Protein AF-A0A1C0TXI7-F1 (afdb_monomer)

Structure (mmCIF, N/CA/C/O backbone):
data_AF-A0A1C0TXI7-F1
#
_entry.id   AF-A0A1C0TXI7-F1
#
loop_
_atom_site.group_PDB
_atom_site.id
_atom_site.type_symbol
_atom_site.label_atom_id
_atom_site.label_alt_id
_atom_site.label_comp_id
_atom_site.label_asym_id
_atom_site.label_entity_id
_atom_site.label_seq_id
_atom_site.pdbx_PDB_ins_code
_atom_site.Cartn_x
_atom_site.Cartn_y
_atom_site.Cartn_z
_atom_site.occupancy
_atom_site.B_iso_or_equiv
_atom_site.auth_seq_id
_atom_site.auth_comp_id
_atom_site.auth_asym_id
_atom_site.auth_atom_id
_atom_site.pdbx_PDB_model_num
ATOM 1 N N . MET A 1 1 ? -24.724 -7.982 22.097 1.00 41.88 1 MET A N 1
ATOM 2 C CA . MET A 1 1 ? -24.094 -7.279 20.965 1.00 41.88 1 MET A CA 1
ATOM 3 C C . MET A 1 1 ? -22.633 -7.668 21.022 1.00 41.88 1 MET A C 1
ATOM 5 O O . MET A 1 1 ? -21.949 -7.232 21.930 1.00 41.88 1 MET A O 1
ATOM 9 N N . THR A 1 2 ? -22.200 -8.630 20.212 1.00 43.72 2 THR A N 1
ATOM 10 C CA . THR A 1 2 ? -20.784 -9.008 20.151 1.00 43.72 2 THR A CA 1
ATOM 11 C C . THR A 1 2 ? -20.067 -7.901 19.399 1.00 43.72 2 THR A C 1
ATOM 13 O O . THR A 1 2 ? -20.188 -7.806 18.179 1.00 43.72 2 THR A O 1
ATOM 16 N N . GLU A 1 3 ? -19.411 -7.012 20.140 1.00 50.22 3 GLU A N 1
ATOM 17 C CA . GLU A 1 3 ? -18.439 -6.074 19.593 1.00 50.22 3 GLU A CA 1
ATOM 18 C C . GLU A 1 3 ? -17.348 -6.914 18.928 1.00 50.22 3 GLU A C 1
ATOM 20 O O . GLU A 1 3 ? -16.479 -7.480 19.590 1.00 50.22 3 GLU A O 1
ATOM 25 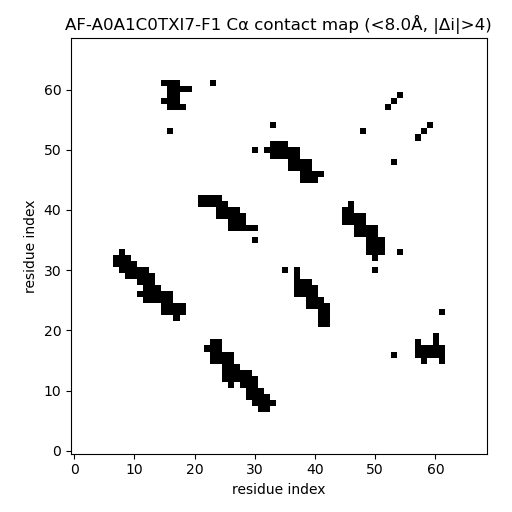N N . ASN A 1 4 ? -17.450 -7.077 17.606 1.00 52.44 4 ASN A N 1
ATOM 26 C CA . ASN A 1 4 ? -16.319 -7.500 16.801 1.00 52.44 4 ASN A CA 1
ATOM 27 C C . ASN A 1 4 ? -15.270 -6.416 17.010 1.00 52.44 4 ASN A C 1
ATOM 29 O O . ASN A 1 4 ? -15.363 -5.337 16.427 1.00 52.44 4 ASN A O 1
ATOM 33 N N . ASN A 1 5 ? -14.327 -6.697 17.902 1.00 49.09 5 ASN A N 1
ATOM 34 C CA . ASN A 1 5 ? -13.135 -5.913 18.155 1.00 49.09 5 ASN A CA 1
ATOM 35 C C . ASN A 1 5 ? -12.244 -6.056 16.913 1.00 49.09 5 ASN A C 1
ATOM 37 O O . ASN A 1 5 ? -11.216 -6.726 16.948 1.00 49.09 5 ASN A O 1
ATOM 41 N N . ALA A 1 6 ? -12.733 -5.562 15.770 1.00 55.38 6 ALA A N 1
ATOM 42 C CA . ALA A 1 6 ? -11.980 -5.492 14.539 1.00 55.38 6 ALA A CA 1
ATOM 43 C C . ALA A 1 6 ? -10.749 -4.676 14.899 1.00 55.38 6 ALA A C 1
ATOM 45 O O . ALA A 1 6 ? -10.874 -3.489 15.199 1.00 55.38 6 ALA A O 1
ATOM 46 N N . GLU A 1 7 ? -9.597 -5.339 14.994 1.00 57.09 7 GLU A N 1
ATOM 47 C CA . GLU A 1 7 ? -8.332 -4.677 15.262 1.00 57.09 7 GLU A CA 1
ATOM 48 C C . GLU A 1 7 ? -8.214 -3.528 14.270 1.00 57.09 7 GLU A C 1
ATOM 50 O O . GLU A 1 7 ? -8.071 -3.736 13.061 1.00 57.09 7 GLU A O 1
ATOM 55 N N . PHE A 1 8 ? -8.354 -2.305 14.781 1.00 58.75 8 PHE A N 1
ATOM 56 C CA . PHE A 1 8 ? -8.207 -1.103 13.985 1.00 58.75 8 PHE A CA 1
ATOM 57 C C . PHE A 1 8 ? -6.743 -1.030 13.569 1.00 58.75 8 PHE A C 1
ATOM 59 O O . PHE A 1 8 ? -5.891 -0.497 14.278 1.00 58.75 8 PHE A O 1
ATOM 66 N N . THR A 1 9 ? -6.435 -1.625 12.423 1.00 71.19 9 THR A N 1
ATOM 67 C CA . THR A 1 9 ? -5.111 -1.550 11.826 1.00 71.19 9 THR A CA 1
ATOM 68 C C . THR A 1 9 ? -5.018 -0.198 11.142 1.00 71.19 9 THR A C 1
ATOM 70 O O . THR A 1 9 ? -5.454 -0.034 10.004 1.00 71.19 9 THR A O 1
ATOM 73 N N . VAL A 1 10 ? -4.499 0.790 11.872 1.00 85.69 10 VAL A N 1
ATOM 74 C CA . VAL A 1 10 ? -4.288 2.140 11.348 1.00 85.69 10 VAL A CA 1
ATOM 75 C C . VAL A 1 10 ? -2.940 2.187 10.636 1.00 85.69 10 VAL A C 1
ATOM 77 O O . VAL A 1 10 ? -1.892 2.241 11.276 1.00 85.69 10 VAL A O 1
ATOM 80 N N . ILE A 1 11 ? -2.966 2.185 9.303 1.00 89.75 11 ILE A N 1
ATOM 81 C CA . ILE A 1 11 ? -1.773 2.406 8.474 1.00 89.75 11 ILE A CA 1
ATOM 82 C C . ILE A 1 11 ? -1.804 3.842 7.949 1.00 89.75 11 ILE A C 1
ATOM 84 O O . ILE A 1 11 ? -2.794 4.232 7.325 1.00 89.75 11 ILE A O 1
ATOM 88 N N . PRO A 1 12 ? -0.749 4.649 8.156 1.00 92.56 12 PRO A N 1
ATOM 89 C CA . PRO A 1 12 ? -0.720 6.012 7.647 1.00 92.56 12 PRO A CA 1
ATOM 90 C C . PRO A 1 12 ? -0.636 6.045 6.107 1.00 92.56 12 PRO A C 1
ATOM 92 O O . PRO A 1 12 ? -0.189 5.081 5.471 1.00 92.56 12 PRO A O 1
ATOM 95 N N . PRO A 1 13 ? -1.043 7.154 5.467 1.00 93.62 13 PRO A N 1
ATOM 96 C CA . PRO A 1 13 ? -0.742 7.372 4.055 1.00 93.62 13 PRO A CA 1
ATOM 97 C C . PRO A 1 13 ? 0.774 7.373 3.832 1.00 93.62 13 PRO A C 1
ATOM 99 O O . PRO A 1 13 ? 1.553 7.586 4.760 1.00 93.62 13 PRO A O 1
ATOM 102 N N . THR A 1 14 ? 1.206 7.170 2.590 1.00 95.19 14 THR A N 1
ATOM 103 C CA . THR A 1 14 ? 2.623 7.086 2.192 1.00 95.19 14 THR A CA 1
ATOM 104 C C . THR A 1 14 ? 3.408 5.963 2.875 1.00 95.19 14 THR A C 1
ATOM 106 O O . THR A 1 14 ? 4.637 5.970 2.869 1.00 95.19 14 THR A O 1
ATOM 109 N N . THR A 1 15 ? 2.717 4.958 3.421 1.00 95.31 15 THR A N 1
ATOM 110 C CA . THR A 1 15 ? 3.370 3.776 3.990 1.00 95.31 15 THR A CA 1
ATOM 111 C C . THR A 1 15 ? 3.999 2.960 2.876 1.00 95.31 15 THR A C 1
ATOM 113 O O . THR A 1 15 ? 3.313 2.593 1.920 1.00 95.31 15 THR A O 1
ATOM 116 N N . LYS A 1 16 ? 5.296 2.672 3.012 1.00 97.00 16 LYS A N 1
ATOM 117 C CA . LYS A 1 16 ? 6.041 1.838 2.071 1.00 97.00 16 LYS A CA 1
ATOM 118 C C . LYS A 1 16 ? 5.615 0.380 2.171 1.00 97.00 16 LYS A C 1
ATOM 120 O O . LYS A 1 16 ? 5.428 -0.154 3.261 1.00 97.00 16 LYS A O 1
ATOM 125 N N . VAL A 1 17 ? 5.477 -0.246 1.014 1.00 96.31 17 VAL A N 1
ATOM 126 C CA . VAL A 1 17 ? 5.057 -1.637 0.861 1.00 96.31 17 VAL A CA 1
ATOM 127 C C . VAL A 1 17 ? 5.854 -2.278 -0.269 1.00 96.31 17 VAL A C 1
ATOM 129 O O . VAL A 1 17 ? 6.359 -1.580 -1.149 1.00 96.31 17 VAL A O 1
ATOM 132 N N . LEU A 1 18 ? 5.958 -3.602 -0.275 1.00 96.69 18 LEU A N 1
ATOM 133 C CA . LEU A 1 18 ? 6.709 -4.341 -1.283 1.00 96.69 18 LEU A CA 1
ATOM 134 C C . LEU A 1 18 ? 5.810 -5.388 -1.933 1.00 96.69 18 LEU A C 1
ATOM 136 O O . LEU A 1 18 ? 5.291 -6.289 -1.277 1.00 96.69 18 LEU A O 1
ATOM 140 N N . CYS A 1 19 ? 5.644 -5.277 -3.247 1.00 94.62 19 CYS A N 1
ATOM 141 C CA . CYS A 1 19 ? 4.984 -6.290 -4.055 1.00 94.62 19 CYS A CA 1
ATOM 142 C C . CYS A 1 19 ? 6.040 -7.092 -4.811 1.00 94.62 19 CYS A C 1
ATOM 144 O O . CYS A 1 19 ? 6.783 -6.523 -5.603 1.00 94.62 19 CYS A O 1
ATOM 146 N N . THR A 1 20 ? 6.071 -8.411 -4.641 1.00 90.31 20 THR A N 1
ATOM 147 C CA . THR A 1 20 ? 7.057 -9.287 -5.299 1.00 90.31 20 THR A CA 1
ATOM 148 C C . THR A 1 20 ? 7.032 -9.163 -6.825 1.00 90.31 20 THR A C 1
ATOM 150 O O . THR A 1 20 ? 8.067 -9.252 -7.475 1.00 90.31 20 THR A O 1
ATOM 153 N N . GLU A 1 21 ? 5.858 -8.900 -7.406 1.00 91.06 21 GLU A N 1
ATOM 154 C CA . GLU A 1 21 ? 5.691 -8.741 -8.854 1.00 91.06 21 GLU A CA 1
ATOM 155 C C . GLU A 1 21 ? 5.983 -7.322 -9.361 1.00 91.06 21 GLU A C 1
ATOM 157 O O . GLU A 1 21 ? 6.333 -7.148 -10.526 1.00 91.06 21 GLU A O 1
ATOM 162 N N . LYS A 1 22 ? 5.752 -6.290 -8.533 1.00 91.69 22 LYS A N 1
ATOM 163 C CA . LYS A 1 22 ? 5.762 -4.876 -8.971 1.00 91.69 22 LYS A CA 1
ATOM 164 C C . LYS A 1 22 ? 6.884 -4.042 -8.357 1.00 91.69 22 LYS A C 1
ATOM 166 O O . LYS A 1 22 ? 7.103 -2.924 -8.810 1.00 91.69 22 LYS A O 1
ATOM 171 N N . GLY A 1 23 ? 7.601 -4.578 -7.377 1.00 93.38 23 GLY A N 1
ATOM 172 C CA . GLY A 1 23 ? 8.624 -3.876 -6.615 1.00 93.38 23 GLY A CA 1
ATOM 173 C C . GLY A 1 23 ? 8.055 -3.045 -5.465 1.00 93.38 23 GLY A C 1
ATOM 174 O O . GLY A 1 23 ? 6.938 -3.271 -4.984 1.00 93.38 23 GLY A O 1
ATOM 175 N N . GLU A 1 24 ? 8.868 -2.102 -4.991 1.00 95.88 24 GLU A N 1
ATOM 176 C CA . GLU A 1 24 ? 8.495 -1.186 -3.915 1.00 95.88 24 GLU A CA 1
ATOM 177 C C . GLU A 1 24 ? 7.402 -0.208 -4.356 1.00 95.88 24 GLU A C 1
ATOM 179 O O . GLU A 1 24 ? 7.347 0.258 -5.497 1.00 95.88 24 GLU A O 1
ATOM 184 N N . GLY A 1 25 ? 6.528 0.124 -3.415 1.00 96.31 25 GLY A N 1
ATOM 185 C CA . GLY A 1 25 ? 5.452 1.079 -3.600 1.00 96.31 25 GLY A CA 1
ATOM 186 C C . GLY A 1 25 ? 5.073 1.770 -2.303 1.00 96.31 25 GLY A C 1
ATOM 187 O O . GLY A 1 25 ? 5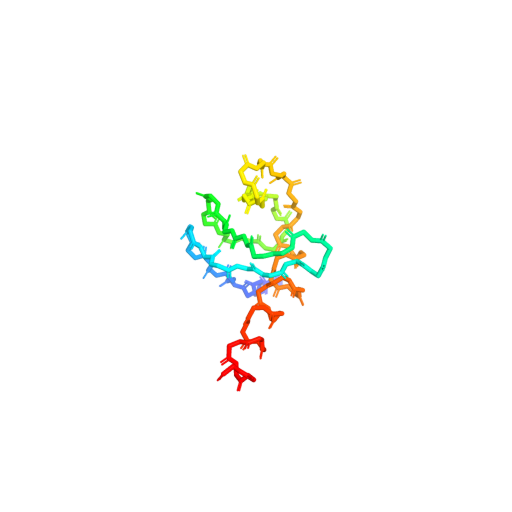.677 1.543 -1.254 1.00 96.31 25 GLY A O 1
ATOM 188 N N . TRP A 1 26 ? 4.056 2.624 -2.369 1.00 96.88 26 TRP A N 1
ATOM 189 C CA . TRP A 1 26 ? 3.538 3.314 -1.189 1.00 96.88 26 TRP A CA 1
ATOM 190 C C . TRP A 1 26 ? 2.034 3.549 -1.263 1.00 96.88 26 TRP A C 1
ATOM 192 O O . TRP A 1 26 ? 1.472 3.775 -2.338 1.00 96.88 26 TRP A O 1
ATOM 202 N N . THR A 1 27 ? 1.369 3.514 -0.110 1.00 95.56 27 THR A N 1
ATOM 203 C CA . THR A 1 27 ? -0.053 3.863 -0.011 1.00 95.56 27 THR A CA 1
ATOM 204 C C . THR A 1 27 ? -0.259 5.356 -0.292 1.00 95.56 27 THR A C 1
ATOM 206 O O . THR A 1 27 ? 0.557 6.193 0.080 1.00 95.56 27 THR A O 1
ATOM 209 N N . LEU A 1 28 ? -1.347 5.731 -0.963 1.00 94.31 28 LEU A N 1
ATOM 210 C CA . LEU A 1 28 ? -1.727 7.137 -1.173 1.00 94.31 28 LEU A CA 1
ATOM 211 C C . LEU A 1 28 ? -2.639 7.658 -0.061 1.00 94.31 28 LEU A C 1
ATOM 213 O O . LEU A 1 28 ? -2.649 8.849 0.234 1.00 94.31 28 LEU A O 1
ATOM 217 N N . THR A 1 29 ? -3.405 6.757 0.543 1.00 90.50 29 THR A N 1
ATOM 218 C CA . THR A 1 29 ? -4.370 7.032 1.607 1.00 90.50 29 THR A CA 1
ATOM 219 C C . THR A 1 29 ? -4.061 6.162 2.816 1.00 90.50 29 THR A C 1
ATOM 221 O O . THR A 1 29 ? -3.463 5.091 2.678 1.00 90.50 29 THR A O 1
ATOM 224 N N . GLY A 1 30 ? -4.459 6.624 4.002 1.00 90.12 30 GLY A N 1
ATOM 225 C CA . GLY A 1 30 ? -4.417 5.785 5.196 1.00 90.12 30 GLY A CA 1
ATOM 226 C C . GLY A 1 30 ? -5.394 4.612 5.087 1.00 90.12 30 GLY A C 1
ATOM 227 O O . GLY A 1 30 ? -6.355 4.673 4.320 1.00 90.12 30 GLY A O 1
ATOM 228 N N . ILE A 1 31 ? -5.127 3.548 5.837 1.00 91.62 31 ILE A N 1
ATOM 229 C CA . ILE A 1 31 ? -6.019 2.397 5.997 1.00 91.62 31 ILE A CA 1
ATOM 230 C C . ILE A 1 31 ? -6.517 2.428 7.434 1.00 91.62 31 ILE A C 1
ATOM 232 O O . ILE A 1 31 ? -5.703 2.506 8.352 1.00 91.62 31 ILE A O 1
ATOM 236 N N . THR A 1 32 ? -7.833 2.385 7.615 1.00 88.94 32 THR A N 1
ATOM 237 C CA . THR A 1 32 ? -8.477 2.340 8.937 1.00 88.94 32 THR A CA 1
ATOM 238 C C . THR A 1 32 ? -9.288 1.066 9.156 1.00 88.94 32 THR A C 1
ATOM 240 O O . THR A 1 32 ? -9.554 0.715 10.303 1.00 88.94 32 THR A O 1
ATOM 243 N N . GLY A 1 33 ? -9.633 0.347 8.082 1.00 87.50 33 GLY A N 1
ATOM 244 C CA . GLY A 1 33 ? -10.236 -0.981 8.134 1.00 87.50 33 GLY A CA 1
ATOM 245 C C . GLY A 1 33 ? -9.679 -1.921 7.061 1.00 87.50 33 GLY A C 1
ATOM 246 O O . GLY A 1 33 ? -9.381 -1.513 5.940 1.00 87.50 33 GLY A O 1
ATOM 247 N N . ILE A 1 34 ? -9.555 -3.209 7.396 1.00 88.12 34 ILE A N 1
ATOM 248 C CA . ILE A 1 34 ? -9.008 -4.235 6.487 1.00 88.12 34 ILE A CA 1
ATOM 249 C C . ILE A 1 34 ? -9.960 -4.607 5.338 1.00 88.12 34 ILE A C 1
ATOM 251 O O . ILE A 1 34 ? -9.507 -5.053 4.286 1.00 88.12 34 ILE A O 1
ATOM 255 N N . GLU A 1 35 ? -11.263 -4.380 5.521 1.00 89.25 35 GLU A N 1
ATOM 256 C CA . GLU A 1 35 ? -12.316 -4.656 4.530 1.00 89.25 35 GLU A CA 1
ATOM 257 C C . GLU A 1 35 ? -12.442 -3.545 3.467 1.00 89.25 35 GLU A C 1
ATOM 259 O O . GLU A 1 35 ? -13.232 -3.644 2.527 1.00 89.25 35 GLU A O 1
ATOM 264 N N . GLU A 1 36 ? -11.670 -2.464 3.598 1.00 88.06 36 GLU A N 1
ATOM 265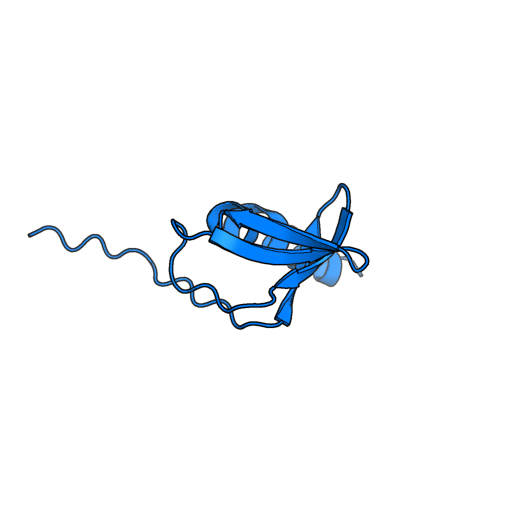 C CA . GLU A 1 36 ? -11.698 -1.335 2.671 1.00 88.06 36 GLU A CA 1
ATOM 266 C C . GLU A 1 36 ? -10.807 -1.582 1.444 1.00 88.06 36 GLU A C 1
ATOM 268 O O . GLU A 1 36 ? -9.948 -2.465 1.416 1.00 88.06 36 GLU A O 1
ATOM 273 N N . HIS A 1 37 ? -10.988 -0.771 0.403 1.00 93.62 37 HIS A N 1
ATOM 274 C CA . HIS A 1 37 ? -10.019 -0.665 -0.687 1.00 93.62 37 HIS A CA 1
ATOM 275 C C . HIS A 1 37 ? -9.191 0.595 -0.498 1.00 93.62 37 HIS A C 1
ATOM 277 O O . HIS A 1 37 ? -9.704 1.636 -0.096 1.00 93.62 37 HIS A O 1
ATOM 283 N N . THR A 1 38 ? -7.915 0.523 -0.847 1.00 92.69 38 THR A N 1
ATOM 284 C CA . THR A 1 38 ? -7.012 1.666 -0.750 1.00 92.69 38 THR A CA 1
ATOM 285 C C . THR A 1 38 ? -6.185 1.79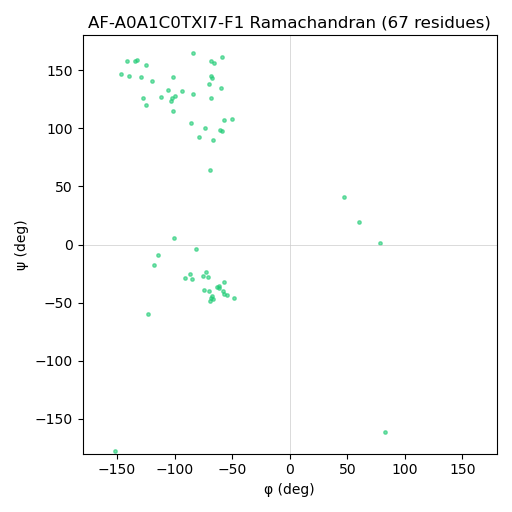7 -2.016 1.00 92.69 38 THR A C 1
ATOM 287 O O . THR A 1 38 ? -6.037 0.863 -2.811 1.00 92.69 38 THR A O 1
ATOM 290 N N . SER A 1 39 ? -5.684 3.005 -2.234 1.00 95.00 39 SER A N 1
ATOM 291 C CA . SER A 1 39 ? -4.850 3.3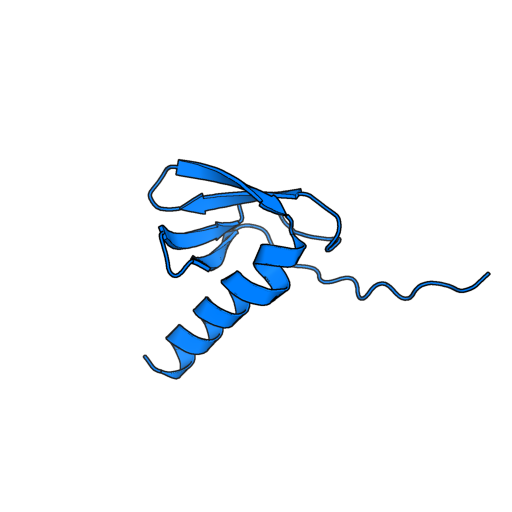08 -3.385 1.00 95.00 39 SER A CA 1
ATOM 292 C C . SER A 1 39 ? -3.382 3.157 -3.032 1.00 95.00 39 SER A C 1
ATOM 294 O O . SER A 1 39 ? -2.922 3.707 -2.036 1.00 95.00 39 SER A O 1
ATOM 296 N N . VAL A 1 40 ? -2.642 2.463 -3.885 1.00 95.50 40 VAL A N 1
ATOM 297 C CA . VAL A 1 40 ? -1.199 2.268 -3.758 1.00 95.50 40 VAL A CA 1
ATOM 298 C C . VAL A 1 40 ? -0.522 2.638 -5.074 1.00 95.50 40 VAL A C 1
ATOM 300 O O . VAL A 1 40 ? -1.080 2.426 -6.152 1.00 95.50 40 VAL A O 1
ATOM 303 N N . MET A 1 41 ? 0.665 3.221 -4.994 1.00 97.31 41 MET A N 1
ATOM 304 C CA . MET A 1 41 ? 1.506 3.516 -6.147 1.00 97.31 41 MET A CA 1
ATOM 305 C C . MET A 1 41 ? 2.580 2.448 -6.275 1.00 97.31 41 MET A C 1
ATOM 307 O O . MET A 1 41 ? 3.319 2.219 -5.323 1.00 97.31 41 MET A O 1
ATOM 311 N N . PHE A 1 42 ? 2.701 1.860 -7.462 1.00 96.25 42 PHE A N 1
ATOM 312 C CA . PHE A 1 42 ? 3.841 1.029 -7.849 1.00 96.25 42 PHE A CA 1
ATOM 313 C C . PHE A 1 42 ? 4.403 1.553 -9.167 1.00 96.25 42 PHE A C 1
ATOM 315 O O . PHE A 1 42 ? 3.652 1.691 -10.133 1.00 96.25 42 PHE A O 1
ATOM 322 N N . ASN A 1 43 ? 5.705 1.851 -9.219 1.00 92.88 43 ASN A N 1
ATOM 323 C CA . ASN A 1 43 ? 6.399 2.332 -10.425 1.00 92.88 43 ASN A CA 1
ATOM 324 C C . ASN A 1 43 ? 5.664 3.472 -11.163 1.00 92.88 43 ASN A C 1
ATOM 326 O O . ASN A 1 43 ? 5.563 3.474 -12.387 1.00 92.88 43 ASN A O 1
ATOM 330 N N . GLY A 1 44 ? 5.095 4.425 -10.418 1.00 93.44 44 GLY A N 1
ATOM 331 C CA . GLY A 1 44 ? 4.365 5.562 -10.993 1.00 93.44 44 GLY A CA 1
ATOM 332 C C . GLY A 1 44 ? 2.936 5.261 -11.468 1.00 93.44 44 GLY A C 1
ATOM 333 O O . GLY A 1 44 ? 2.255 6.172 -11.931 1.00 93.44 44 GLY A O 1
ATOM 334 N N . VAL A 1 45 ? 2.443 4.030 -11.311 1.00 95.44 45 VAL A N 1
ATOM 335 C CA . VAL A 1 45 ? 1.066 3.638 -11.647 1.00 95.44 45 VAL A CA 1
ATOM 336 C C . VAL A 1 45 ? 0.248 3.452 -10.370 1.00 95.44 45 VAL A C 1
ATOM 338 O O . VAL A 1 45 ? 0.684 2.785 -9.428 1.00 95.44 45 VAL A O 1
ATOM 341 N N . ARG A 1 46 ? -0.956 4.035 -10.343 1.00 95.88 46 ARG A N 1
ATOM 342 C CA . ARG A 1 46 ? -1.912 3.894 -9.237 1.00 95.88 46 ARG A CA 1
ATOM 343 C C . ARG A 1 46 ? -2.724 2.614 -9.394 1.00 95.88 46 ARG A C 1
ATOM 345 O O . ARG A 1 46 ? -3.362 2.409 -10.423 1.00 95.88 46 ARG A O 1
ATOM 352 N N . TYR A 1 47 ? -2.778 1.823 -8.332 1.00 95.38 47 TYR A N 1
ATOM 353 C CA . TYR A 1 47 ? -3.627 0.644 -8.218 1.00 95.38 47 TYR A CA 1
ATOM 354 C C . TYR A 1 47 ? -4.596 0.810 -7.054 1.00 95.38 47 TYR A C 1
ATOM 356 O O . TYR A 1 47 ? -4.224 1.314 -5.995 1.00 95.38 47 TYR A O 1
ATOM 364 N N . THR A 1 48 ? -5.829 0.356 -7.247 1.00 95.69 48 THR A N 1
ATOM 365 C CA . THR A 1 48 ? -6.811 0.214 -6.171 1.00 95.69 48 THR A CA 1
ATOM 366 C C . THR A 1 48 ? -6.857 -1.253 -5.785 1.00 95.69 48 THR A C 1
ATOM 368 O O . THR A 1 48 ? -7.232 -2.085 -6.610 1.00 95.69 48 THR A O 1
ATOM 371 N N . ILE A 1 49 ? -6.443 -1.579 -4.562 1.00 94.88 49 ILE A N 1
ATOM 372 C CA . ILE A 1 49 ? -6.379 -2.962 -4.074 1.00 94.88 49 ILE A CA 1
ATOM 373 C C . ILE A 1 49 ? -7.005 -3.081 -2.678 1.00 94.88 49 ILE A C 1
ATOM 375 O O . ILE A 1 49 ? -7.104 -2.072 -1.972 1.00 94.88 49 ILE A O 1
ATOM 379 N N . PRO A 1 50 ? -7.428 -4.289 -2.263 1.00 95.44 50 PRO A N 1
ATOM 380 C CA . PRO A 1 50 ? -7.948 -4.512 -0.918 1.00 95.44 50 PRO A CA 1
ATOM 381 C C . PRO A 1 50 ? -6.912 -4.160 0.154 1.00 95.44 50 PRO A C 1
ATOM 383 O O . PRO A 1 50 ? -5.751 -4.568 0.059 1.00 95.44 50 PRO A O 1
ATOM 386 N N . ALA A 1 51 ? -7.339 -3.449 1.196 1.00 93.44 51 ALA A N 1
ATOM 387 C CA . ALA A 1 51 ? -6.513 -3.093 2.345 1.00 93.44 51 ALA A CA 1
ATOM 388 C C . ALA A 1 51 ? -5.940 -4.338 3.032 1.00 93.44 51 ALA A C 1
ATOM 390 O O . ALA A 1 51 ? -4.752 -4.368 3.350 1.00 93.44 51 ALA A O 1
ATOM 391 N N . LYS A 1 52 ? -6.745 -5.400 3.148 1.00 94.00 52 LYS A N 1
ATOM 392 C CA . LYS A 1 52 ? -6.314 -6.715 3.632 1.00 94.00 52 LYS A CA 1
ATOM 393 C C . LYS A 1 52 ? -5.038 -7.220 2.951 1.00 94.00 52 LYS A C 1
ATOM 395 O O . LYS A 1 52 ? -4.098 -7.601 3.634 1.00 94.00 52 LYS A O 1
ATOM 400 N N . LYS A 1 53 ? -4.947 -7.128 1.617 1.00 94.19 53 LYS A N 1
ATOM 401 C CA . LYS A 1 53 ? -3.748 -7.548 0.868 1.00 94.19 53 LYS A CA 1
ATOM 402 C C . LYS A 1 53 ? -2.515 -6.718 1.238 1.00 94.19 53 LYS A C 1
ATOM 404 O O . LYS A 1 53 ? -1.404 -7.234 1.294 1.00 94.19 53 LYS A O 1
ATOM 409 N N . ILE A 1 54 ? -2.689 -5.425 1.496 1.00 93.50 54 ILE A N 1
ATOM 410 C CA . ILE A 1 54 ? -1.575 -4.568 1.913 1.00 93.50 54 ILE A CA 1
ATOM 411 C C . ILE A 1 54 ? -1.080 -4.950 3.303 1.00 93.50 54 ILE A C 1
ATOM 413 O O . ILE A 1 54 ? 0.125 -5.071 3.496 1.00 93.50 54 ILE A O 1
ATOM 417 N N . VAL A 1 55 ? -2.003 -5.149 4.241 1.00 92.31 55 VAL A N 1
ATOM 418 C CA . VAL A 1 55 ? -1.691 -5.471 5.637 1.00 92.31 55 VAL A CA 1
ATOM 419 C C . VAL A 1 55 ? -1.068 -6.861 5.765 1.00 92.31 55 VAL A C 1
ATOM 421 O O . VAL A 1 55 ? -0.080 -7.015 6.475 1.00 92.31 55 VAL A O 1
ATOM 424 N N . GLU A 1 56 ? -1.623 -7.862 5.079 1.00 93.25 56 GLU A N 1
ATOM 425 C CA . GLU A 1 56 ? -1.235 -9.268 5.253 1.00 93.25 56 GLU A CA 1
ATOM 426 C C . GLU A 1 56 ? -0.048 -9.694 4.380 1.00 93.25 56 GLU A C 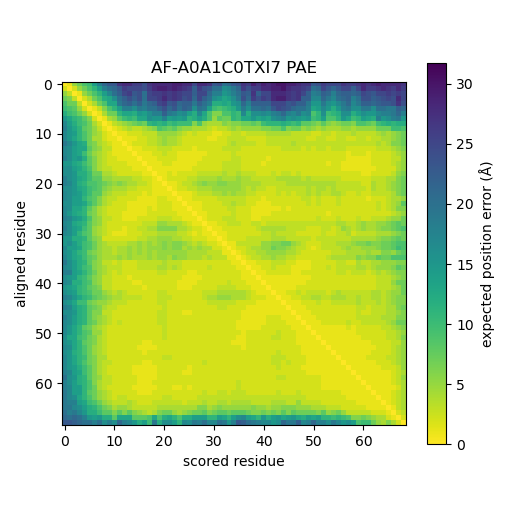1
ATOM 428 O O . GLU A 1 56 ? 0.656 -10.632 4.738 1.00 93.25 56 GLU A O 1
ATOM 433 N N . GLU A 1 57 ? 0.192 -9.026 3.248 1.00 94.88 57 GLU A N 1
ATOM 434 C CA . GLU A 1 57 ? 1.211 -9.447 2.275 1.00 94.88 57 GLU A CA 1
ATOM 435 C C . GLU A 1 57 ? 2.239 -8.338 2.024 1.00 94.88 57 GLU A C 1
ATOM 437 O O . GLU A 1 57 ? 3.431 -8.501 2.281 1.00 94.88 57 GLU A O 1
ATOM 442 N N . LEU A 1 58 ? 1.793 -7.171 1.553 1.00 95.62 58 LEU A N 1
ATOM 443 C CA . LEU A 1 58 ? 2.713 -6.178 0.991 1.00 95.62 58 LEU A CA 1
ATOM 444 C C . LEU A 1 58 ? 3.549 -5.441 2.047 1.00 95.62 58 LEU A C 1
ATOM 446 O O . LEU A 1 58 ? 4.725 -5.152 1.816 1.00 95.62 58 LEU A O 1
ATOM 450 N N . LEU A 1 59 ? 2.956 -5.105 3.192 1.00 94.56 59 LEU A N 1
ATOM 451 C CA . LEU A 1 59 ? 3.668 -4.466 4.296 1.00 94.56 59 LEU A CA 1
ATOM 452 C C . LEU A 1 59 ? 4.661 -5.440 4.964 1.00 94.56 59 LEU A C 1
ATOM 454 O O . LEU A 1 59 ? 5.826 -5.060 5.097 1.00 94.56 59 LEU A O 1
ATOM 458 N N . PRO A 1 60 ? 4.282 -6.688 5.319 1.00 95.00 60 PRO A N 1
ATOM 459 C CA . PRO A 1 60 ? 5.225 -7.687 5.820 1.00 95.00 60 PRO A CA 1
ATOM 460 C C . PRO A 1 60 ? 6.413 -7.924 4.888 1.00 95.00 60 PRO A C 1
ATOM 462 O O . PRO A 1 60 ? 7.546 -7.914 5.361 1.00 95.00 60 PRO A O 1
ATOM 465 N N . ASN A 1 61 ? 6.181 -8.031 3.575 1.00 95.75 61 ASN A N 1
ATOM 466 C CA . ASN A 1 61 ? 7.257 -8.192 2.594 1.00 95.75 61 ASN A CA 1
ATOM 467 C C . ASN A 1 61 ? 8.277 -7.046 2.659 1.00 95.75 61 ASN A C 1
ATOM 469 O O . ASN A 1 61 ? 9.482 -7.282 2.598 1.00 95.75 61 ASN A O 1
ATOM 473 N N . TYR A 1 62 ? 7.808 -5.801 2.798 1.00 95.19 62 TYR A N 1
ATOM 474 C CA . TYR A 1 62 ? 8.698 -4.649 2.943 1.00 95.19 62 TYR A CA 1
ATOM 475 C C . TYR A 1 62 ? 9.466 -4.716 4.265 1.00 95.19 62 TYR A C 1
ATOM 477 O O . TYR A 1 62 ? 10.680 -4.556 4.287 1.00 95.19 62 TYR A O 1
ATOM 485 N N . LEU A 1 63 ? 8.784 -5.000 5.375 1.00 93.75 63 LEU A N 1
ATOM 486 C CA . LEU A 1 63 ? 9.428 -5.103 6.687 1.00 93.75 63 LEU A CA 1
ATOM 487 C C . LEU A 1 63 ? 10.485 -6.215 6.737 1.00 93.75 63 LEU A C 1
ATOM 489 O O . LEU A 1 63 ? 11.522 -6.042 7.374 1.00 93.75 63 LEU A O 1
ATOM 493 N N . GLU A 1 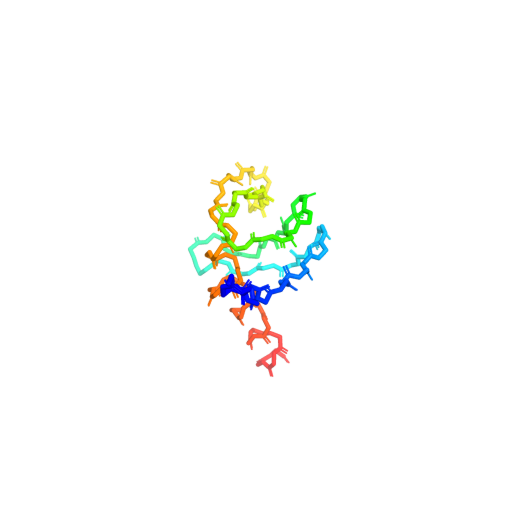64 ? 10.239 -7.345 6.078 1.00 94.56 64 GLU A N 1
ATOM 494 C CA . GLU A 1 64 ? 11.199 -8.441 5.969 1.00 94.56 64 GLU A CA 1
ATOM 49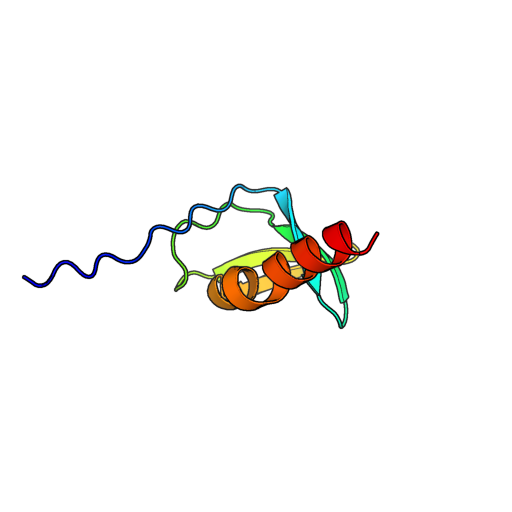5 C C . GLU A 1 64 ? 12.384 -8.076 5.068 1.00 94.56 64 GLU A C 1
ATOM 497 O O . GLU A 1 64 ? 13.527 -8.355 5.434 1.00 94.56 64 GLU A O 1
ATOM 502 N N . SER A 1 65 ? 12.152 -7.373 3.950 1.00 92.56 65 SER A N 1
ATOM 503 C CA . SER A 1 65 ? 13.245 -6.904 3.090 1.00 92.56 65 SER A CA 1
ATOM 504 C C . SER A 1 65 ? 14.181 -5.945 3.824 1.00 92.56 65 SER A C 1
ATOM 506 O O . SER A 1 65 ? 15.389 -6.029 3.640 1.00 92.56 65 SER A O 1
ATOM 508 N N . GLN A 1 66 ? 13.653 -5.095 4.713 1.00 90.75 66 GLN A N 1
ATOM 509 C CA . GLN A 1 66 ? 14.470 -4.188 5.528 1.00 90.75 66 GLN A CA 1
ATOM 510 C C . GLN A 1 66 ? 15.275 -4.905 6.620 1.00 90.75 66 GLN A C 1
ATOM 512 O O . GLN A 1 66 ? 16.311 -4.399 7.035 1.00 90.75 66 GLN A O 1
ATOM 517 N N . LYS A 1 67 ? 14.810 -6.056 7.121 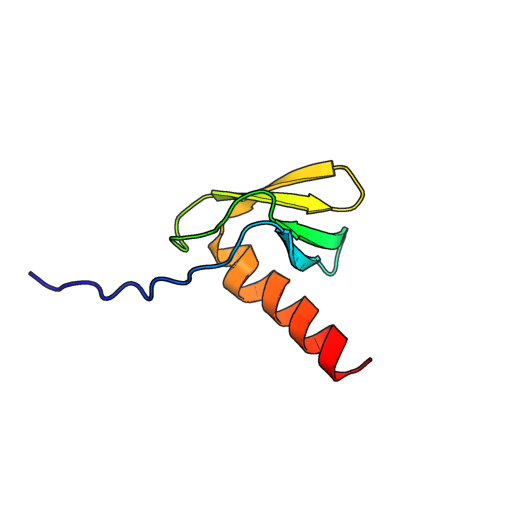1.00 87.00 67 LYS A N 1
ATOM 518 C CA . LYS A 1 67 ? 15.548 -6.836 8.134 1.00 87.00 67 LYS A CA 1
ATOM 519 C C . LYS A 1 67 ? 16.740 -7.586 7.545 1.00 87.00 67 LYS A C 1
ATOM 521 O O . LYS A 1 67 ? 17.682 -7.876 8.273 1.00 87.00 67 LYS A O 1
ATOM 526 N N . ASN A 1 68 ? 16.663 -7.918 6.259 1.00 70.12 68 ASN A N 1
ATOM 527 C CA . ASN A 1 68 ? 17.677 -8.681 5.535 1.00 70.12 68 ASN A CA 1
ATOM 528 C C . ASN A 1 68 ? 18.605 -7.793 4.677 1.00 70.12 68 ASN A C 1
ATOM 530 O O . ASN A 1 68 ? 19.405 -8.340 3.916 1.00 70.12 68 ASN A O 1
ATOM 534 N N . ALA A 1 69 ? 18.472 -6.464 4.764 1.00 57.94 69 ALA A N 1
ATOM 535 C CA . ALA A 1 69 ? 19.229 -5.474 3.990 1.00 57.94 69 ALA A CA 1
ATOM 536 C C . ALA A 1 69 ? 20.423 -4.890 4.758 1.00 57.94 69 ALA A C 1
ATOM 538 O O . ALA A 1 69 ? 20.355 -4.804 6.006 1.00 57.94 69 ALA A O 1
#

Nearest PDB structures (foldseek):
  2d8h-assembly1_A  TM=7.831E-01  e=6.735E+00  Homo sapiens
  7ytt-assembly1_A  TM=5.024E-01  e=1.971E+00  Vaccinia virus WR
  7ap8-assembly1_I  TM=5.335E-01  e=2.229E+00  Vaccinia virus GLV-1h68
  9djt-assembly2_E  TM=4.329E-01  e=8.611E+00  Homo sapiens
  4xty-assembly2_B  TM=4.397E-01  e=8.611E+00  Mycobacterium tuberculosis

Solvent-accessible surface area (backbone atoms only — not comparable to full-atom values): 3936 Å² total; per-residue (Å²): 131,85,78,77,77,68,77,69,55,72,41,60,49,63,42,67,26,25,39,95,91,64,43,62,29,29,26,72,46,56,38,63,47,56,92,39,73,39,42,33,35,38,85,90,42,81,43,80,44,53,29,43,55,41,65,74,46,20,34,50,46,32,58,52,53,61,71,78,102

pLDDT: mean 87.3, std 14.63, range [41.88, 97.31]

Foldseek 3Di:
DPPPVQPQPWAAFQQWWQDPVQGIKTWRHIGRHQQDWTWIDGPNDIDIGGSVCRVVPTNVVVVVVVVVD

Organism: NCBI:txid43657

Mean predicted aligned error: 5.68 Å

Secondary structure (DSSP, 8-state):
----------BPTT-EEEETTTEEEEESS-BS-TTSEEEEEETTEEEEEEHHHIIIIIHHHHHHHHH--

Sequence (69 aa):
MTENNAEFTVIPPTTKVLCTEKGEGWTLTGITGIEEHTSVMFNGVRYTIPAKKIVEELLPNYLESQKNA

Radius of gyration: 12.7 Å; Cα contacts (8 Å, |Δi|>4): 123; chains: 1; bounding box: 43×17×33 Å